Protein AF-A0A7V9L626-F1 (afdb_monomer)

Foldseek 3Di:
DDDPPPLPAAEAEDEDPAQVRVVVLCVPANDLWWGKDQDQDDDDFQRKYWYWYAHPPLGIDIWIWTQHDWDHCDDDPPDDDDGTTTITTTDPVVSVVVVVSVVVSVVPDQAQEEEEEALDPVVQVVVVVVCCVVGVSYDYHYDNAPVSVVVVVVDDHPYYDYDPVHDNPD

Nearest PDB structures (foldseek):
  3cnb-assembly3_C  TM=9.281E-01  e=1.937E-01  Colwellia psychrerythraea 34H
  6er7-assembly1_A  TM=8.075E-01  e=1.644E+00  Pyrococcus horikoshii
  4e51-assembly1_B  TM=3.692E-01  e=1.604E-01  Burkholderia thailandensis E264
  6exr-assembly1_C  TM=7.411E-01  e=7.920E+00  Pyrococcus horikoshii OT3
  3hri-assembly3_F  TM=3.250E-01  e=6.814E-01  Trypanosoma brucei

Secondary structure (DSSP, 8-state):
---------EEEEEE-SSHHHHHHHHHHHEETTEEEEE----PPTT-EEEEEEEETTTEEEEEEEEEEEEE-SS--TTSPSS--EEEEEEPTTHHHHHHHHHHHHHHH----EEEEE-S-HHHHHHHHHHHHHH-TT-EEEEESSHHHHHHHTTS--SEEEE-SSS-TT-

pLDDT: mean 81.53, std 12.62, range [35.88, 95.31]

Radius of gyration: 22.02 Å; Cα contacts (8 Å, |Δi|>4): 268; chains: 1; bounding box: 61×37×62 Å

Solvent-accessible surface area (backbone atoms only — not comparable to full-atom values): 9897 Å² total; per-residue (Å²): 138,78,83,81,72,78,80,70,73,43,72,46,80,48,78,40,92,39,55,65,57,44,54,51,49,33,75,76,41,45,54,85,58,29,36,62,45,81,39,90,73,90,72,59,69,70,39,56,33,39,37,37,39,36,34,52,101,74,45,76,45,78,38,51,28,30,28,71,41,75,44,58,84,64,96,48,95,93,58,84,87,68,79,25,20,36,35,31,34,47,41,86,78,39,43,63,58,54,46,55,50,49,52,51,52,58,75,66,56,77,45,55,30,32,37,37,36,29,63,50,66,66,56,43,53,50,52,49,50,53,49,36,72,76,36,72,57,39,41,71,48,76,16,62,45,71,70,53,37,58,64,59,59,77,50,86,64,77,44,78,48,71,51,78,89,42,62,92,89,110

Structure (mmCIF, N/CA/C/O backbone):
data_AF-A0A7V9L626-F1
#
_entry.id   AF-A0A7V9L626-F1
#
loop_
_atom_site.group_PDB
_atom_site.id
_atom_site.type_symbol
_atom_site.label_atom_id
_atom_site.label_alt_id
_atom_site.label_comp_id
_atom_site.label_asym_id
_atom_site.label_entity_id
_atom_site.label_seq_id
_atom_site.pdbx_PDB_ins_code
_atom_site.Cartn_x
_atom_site.Cartn_y
_atom_site.Cartn_z
_atom_site.occupancy
_atom_site.B_iso_or_equiv
_atom_site.auth_seq_id
_atom_site.auth_comp_id
_atom_site.auth_asym_id
_atom_site.auth_atom_id
_atom_site.pdbx_PDB_model_num
ATOM 1 N N . MET A 1 1 ? -38.336 -1.312 26.840 1.00 35.88 1 MET A N 1
ATOM 2 C CA . MET A 1 1 ? -38.294 -2.145 25.620 1.00 35.88 1 MET A CA 1
ATOM 3 C C . MET A 1 1 ? -37.062 -1.728 24.838 1.00 35.88 1 MET A C 1
ATOM 5 O O . MET A 1 1 ? -37.082 -0.691 24.190 1.00 35.88 1 MET A O 1
ATOM 9 N N . GLN A 1 2 ? -35.956 -2.439 25.039 1.00 42.19 2 GLN A N 1
ATOM 10 C CA . GLN A 1 2 ? -34.640 -2.096 24.506 1.00 42.19 2 GLN A CA 1
ATOM 11 C C . GLN A 1 2 ? -34.429 -2.954 23.263 1.00 42.19 2 GLN A C 1
ATOM 13 O O . GLN A 1 2 ? -34.529 -4.173 23.352 1.00 42.19 2 GLN A O 1
ATOM 18 N N . ARG A 1 3 ? -34.260 -2.322 22.098 1.00 42.44 3 ARG A N 1
ATOM 19 C CA . ARG A 1 3 ? -34.005 -3.046 20.852 1.00 42.44 3 ARG A CA 1
ATOM 20 C C . ARG A 1 3 ? -32.653 -3.746 20.988 1.00 42.44 3 ARG A C 1
ATOM 22 O O . ARG A 1 3 ? -31.626 -3.076 21.070 1.00 42.44 3 ARG A O 1
ATOM 29 N N . GLU A 1 4 ? -32.677 -5.075 21.040 1.00 40.31 4 GLU A N 1
ATOM 30 C CA . GLU A 1 4 ? -31.552 -5.926 20.666 1.00 40.31 4 GLU A CA 1
ATOM 31 C C . GLU A 1 4 ? -31.190 -5.571 19.224 1.00 40.31 4 GLU A C 1
ATOM 33 O O . GLU A 1 4 ? -31.841 -6.004 18.277 1.00 40.31 4 GLU A O 1
ATOM 38 N N . HIS A 1 5 ? -30.196 -4.704 19.045 1.00 41.19 5 HIS A N 1
ATOM 39 C CA . HIS A 1 5 ? -29.512 -4.635 17.766 1.00 41.19 5 HIS A CA 1
ATOM 40 C C . HIS A 1 5 ? -28.699 -5.919 17.668 1.00 41.19 5 HIS A C 1
ATOM 42 O O . HIS A 1 5 ? -27.669 -6.064 18.328 1.00 41.19 5 HIS A O 1
ATOM 48 N N . GLU A 1 6 ? -29.225 -6.862 16.891 1.00 39.69 6 GLU A N 1
ATOM 49 C CA . GLU A 1 6 ? -28.485 -7.967 16.304 1.00 39.69 6 GLU A CA 1
ATOM 50 C C . GLU A 1 6 ? -27.154 -7.395 15.803 1.00 39.69 6 GLU A C 1
ATOM 52 O O . GLU A 1 6 ? -27.115 -6.587 14.873 1.00 39.69 6 GLU A O 1
ATOM 57 N N . ARG A 1 7 ? -26.070 -7.685 16.532 1.00 52.31 7 ARG A N 1
ATOM 58 C CA . ARG A 1 7 ? -24.726 -7.209 16.207 1.00 52.31 7 ARG A CA 1
ATOM 59 C C . ARG A 1 7 ? -24.282 -7.980 14.974 1.00 52.31 7 ARG A C 1
ATOM 61 O O . ARG A 1 7 ? -23.524 -8.932 15.105 1.00 52.31 7 ARG A O 1
ATOM 68 N N . MET A 1 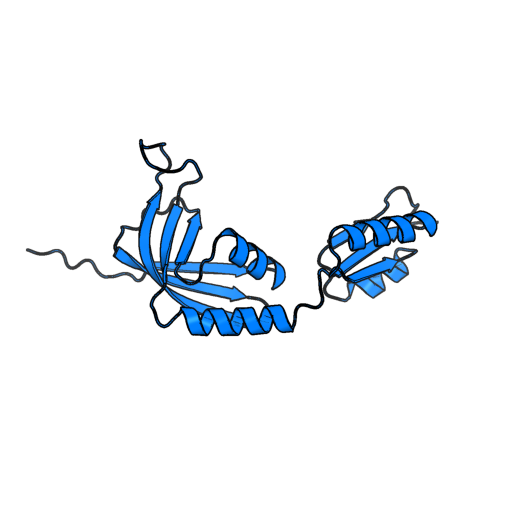8 ? -24.797 -7.629 13.798 1.00 52.75 8 MET A N 1
ATOM 69 C CA . MET A 1 8 ? -24.207 -8.115 12.561 1.00 52.75 8 MET A CA 1
ATOM 70 C C . MET A 1 8 ? -22.770 -7.591 12.540 1.00 52.75 8 MET A C 1
ATOM 72 O O . MET A 1 8 ? -22.583 -6.371 12.567 1.00 52.75 8 MET A O 1
ATOM 76 N N . PRO A 1 9 ? -21.757 -8.472 12.580 1.00 68.06 9 PRO A N 1
ATOM 77 C CA . PRO A 1 9 ? -20.386 -8.028 12.434 1.00 68.06 9 PRO A CA 1
ATOM 78 C C . PRO A 1 9 ? -20.251 -7.454 11.025 1.00 68.06 9 PRO A C 1
ATOM 80 O O . PRO A 1 9 ? -20.533 -8.131 10.036 1.00 68.06 9 PRO A O 1
ATOM 83 N N . TYR A 1 10 ? -19.875 -6.182 10.931 1.00 83.31 10 TYR A N 1
ATOM 84 C CA . TYR A 1 10 ? -19.559 -5.580 9.646 1.00 83.31 10 TYR A CA 1
ATOM 85 C C . TYR A 1 10 ? -18.201 -6.130 9.215 1.00 83.31 10 TYR A C 1
ATOM 87 O O . TYR A 1 10 ? -17.220 -5.967 9.940 1.00 83.31 10 TYR A O 1
ATOM 95 N N . SER A 1 11 ? -18.143 -6.788 8.059 1.00 84.88 11 SER A N 1
ATOM 96 C CA . SER A 1 11 ? -16.880 -7.215 7.456 1.00 84.88 11 SER A CA 1
ATOM 97 C C . SER A 1 11 ? -16.531 -6.295 6.292 1.00 84.88 11 SER A C 1
ATOM 99 O O . SER A 1 11 ? -17.388 -5.947 5.476 1.00 84.88 11 SER A O 1
ATOM 101 N N . VAL A 1 12 ? -15.269 -5.884 6.241 1.00 85.69 12 VAL A N 1
ATOM 102 C CA . VAL A 1 12 ? -14.678 -5.147 5.129 1.00 85.69 12 VAL A CA 1
ATOM 103 C C . VAL A 1 12 ? -13.544 -5.994 4.581 1.00 85.69 12 VAL A C 1
ATOM 105 O O . VAL A 1 12 ? -12.625 -6.332 5.319 1.00 85.69 12 VAL A O 1
ATOM 108 N N . GLN A 1 13 ? -13.580 -6.297 3.287 1.00 87.56 13 GLN A N 1
ATOM 109 C CA . GLN A 1 13 ? -12.493 -6.997 2.612 1.00 87.56 13 GLN A CA 1
ATOM 110 C C . GLN A 1 13 ? -11.711 -6.024 1.730 1.00 87.56 13 GLN A C 1
ATOM 112 O O . GLN A 1 13 ? -12.296 -5.316 0.908 1.00 87.56 13 GLN A O 1
ATOM 117 N N . ALA A 1 14 ? -10.389 -6.016 1.875 1.00 84.44 14 ALA A N 1
ATOM 118 C CA . ALA A 1 14 ? -9.475 -5.285 1.010 1.00 84.44 14 ALA A CA 1
ATOM 119 C C . ALA A 1 14 ? -8.435 -6.254 0.440 1.00 84.44 14 ALA A C 1
ATOM 121 O O . ALA A 1 14 ? -7.725 -6.921 1.189 1.00 84.44 14 ALA A O 1
ATOM 122 N N . ALA A 1 15 ? -8.345 -6.322 -0.887 1.00 86.44 15 ALA A N 1
ATOM 123 C CA . ALA A 1 15 ? -7.382 -7.166 -1.583 1.00 86.44 15 ALA A CA 1
ATOM 124 C C . ALA A 1 15 ? -6.322 -6.308 -2.274 1.00 86.44 15 ALA A C 1
ATOM 126 O O . ALA A 1 15 ? -6.643 -5.365 -3.004 1.00 86.44 15 ALA A O 1
ATOM 127 N N . PHE A 1 16 ? -5.058 -6.659 -2.061 1.00 82.19 16 PHE A N 1
ATOM 128 C CA . PHE A 1 16 ? -3.914 -5.981 -2.655 1.00 82.19 16 PHE A CA 1
ATOM 129 C C . PHE A 1 16 ? -3.366 -6.790 -3.824 1.00 82.19 16 PHE A C 1
ATOM 131 O O . PHE A 1 16 ? -3.302 -8.014 -3.784 1.00 82.19 16 PHE A O 1
ATOM 138 N N . ARG A 1 17 ? -2.955 -6.100 -4.892 1.00 79.25 17 ARG A N 1
ATOM 139 C CA . ARG A 1 17 ? -2.373 -6.765 -6.071 1.00 79.25 17 ARG A CA 1
ATOM 140 C C . ARG A 1 17 ? -0.911 -7.130 -5.866 1.00 79.25 17 ARG A C 1
ATOM 142 O O . ARG A 1 17 ? -0.453 -8.115 -6.425 1.00 79.25 17 ARG A O 1
ATOM 149 N N . THR A 1 18 ? -0.193 -6.327 -5.083 1.00 79.19 18 THR A N 1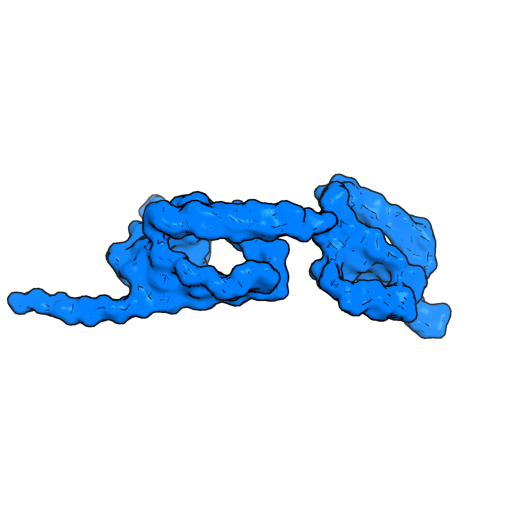
ATOM 150 C CA . THR A 1 18 ? 1.228 -6.529 -4.774 1.00 79.19 18 THR A CA 1
ATOM 151 C C . THR A 1 18 ? 1.518 -6.182 -3.312 1.00 79.19 18 THR A C 1
ATOM 153 O O . THR A 1 18 ? 0.808 -5.343 -2.738 1.00 79.19 18 THR A O 1
ATOM 156 N N . PRO A 1 19 ? 2.580 -6.736 -2.701 1.00 80.69 19 PRO A N 1
ATOM 157 C CA . PRO A 1 19 ? 3.007 -6.340 -1.356 1.00 80.69 19 PRO A CA 1
ATOM 158 C C . PRO A 1 19 ? 3.318 -4.840 -1.250 1.00 80.69 19 PRO A C 1
ATOM 160 O O . PRO A 1 19 ? 2.953 -4.182 -0.276 1.00 80.69 19 PRO A O 1
ATOM 163 N N . SER A 1 20 ? 3.914 -4.269 -2.300 1.00 76.19 20 SER A N 1
ATOM 164 C CA . SER A 1 20 ? 4.212 -2.838 -2.411 1.00 76.19 20 SER A CA 1
ATOM 165 C C . SER A 1 20 ? 2.949 -1.979 -2.315 1.00 76.19 20 SER A C 1
ATOM 167 O O . SER A 1 20 ? 2.942 -0.969 -1.614 1.00 76.19 20 SER A O 1
ATOM 169 N N . SER A 1 21 ? 1.851 -2.393 -2.964 1.00 76.62 21 SER A N 1
ATOM 170 C CA . SER A 1 21 ? 0.575 -1.665 -2.893 1.00 76.62 21 SER A CA 1
ATOM 171 C C . SER A 1 21 ? -0.010 -1.635 -1.477 1.00 76.62 21 SER A C 1
ATOM 173 O O . SER A 1 21 ? -0.574 -0.618 -1.070 1.00 76.62 21 SER A O 1
ATOM 175 N N . PHE A 1 22 ? 0.204 -2.699 -0.695 1.00 83.50 22 PHE A N 1
ATOM 176 C CA . PHE A 1 22 ? -0.137 -2.718 0.724 1.00 83.50 22 PHE A CA 1
ATOM 177 C C . PHE A 1 22 ? 0.759 -1.778 1.536 1.00 83.50 22 PHE A C 1
ATOM 179 O O . PHE A 1 22 ? 0.235 -0.996 2.319 1.00 83.50 22 PHE A O 1
ATOM 186 N N . LEU A 1 23 ? 2.083 -1.785 1.337 1.00 79.88 23 LEU A N 1
ATOM 187 C CA . LEU A 1 23 ? 2.998 -0.887 2.061 1.00 79.88 23 LEU A CA 1
ATOM 188 C C . LEU A 1 23 ? 2.719 0.599 1.774 1.00 79.88 23 LEU A C 1
ATOM 190 O O . LEU A 1 23 ? 2.789 1.430 2.681 1.00 79.88 23 LEU A O 1
ATOM 194 N N . VAL A 1 24 ? 2.349 0.942 0.537 1.00 78.31 24 VAL A N 1
ATOM 195 C CA . VAL A 1 24 ? 1.913 2.303 0.188 1.00 78.31 24 VAL A CA 1
ATOM 196 C C . VAL A 1 24 ? 0.621 2.651 0.925 1.00 78.31 24 VAL A C 1
ATOM 198 O O . VAL A 1 24 ? 0.585 3.653 1.639 1.00 78.31 24 VAL A O 1
ATOM 201 N N . ALA A 1 25 ? -0.413 1.808 0.827 1.00 75.94 25 ALA A N 1
ATOM 202 C CA . ALA A 1 25 ? -1.662 2.015 1.559 1.00 75.94 25 ALA A CA 1
ATOM 203 C C . ALA A 1 25 ? -1.429 2.110 3.077 1.00 75.94 25 ALA A C 1
ATOM 205 O O . ALA A 1 25 ? -2.041 2.952 3.735 1.00 75.94 25 ALA A O 1
ATOM 206 N N . TYR A 1 26 ? -0.490 1.314 3.602 1.00 75.62 26 TYR A N 1
ATOM 207 C CA . TYR A 1 26 ? -0.039 1.364 4.983 1.00 75.62 26 TYR A CA 1
ATOM 208 C C . TYR A 1 26 ? 0.490 2.757 5.328 1.00 75.62 26 TYR A C 1
ATOM 210 O O . TYR A 1 26 ? -0.039 3.424 6.204 1.00 75.62 26 TYR A O 1
ATOM 218 N N . SER A 1 27 ? 1.485 3.240 4.584 1.00 72.06 27 SER A N 1
ATOM 219 C CA . SER A 1 27 ? 2.115 4.541 4.840 1.00 72.06 27 SER A CA 1
ATOM 220 C C . SER A 1 27 ? 1.182 5.752 4.722 1.00 72.06 27 SER A C 1
ATOM 222 O O . SER A 1 27 ? 1.418 6.753 5.396 1.00 72.06 27 SER A O 1
ATOM 224 N N . VAL A 1 28 ? 0.141 5.680 3.883 1.00 68.31 28 VAL A N 1
ATOM 225 C CA . VAL A 1 28 ? -0.779 6.804 3.636 1.00 68.31 28 VAL A CA 1
ATOM 226 C C . VAL A 1 28 ? -1.977 6.783 4.586 1.00 68.31 28 VAL A C 1
ATOM 228 O O . VAL A 1 28 ? -2.369 7.829 5.095 1.00 68.31 28 VAL A O 1
ATOM 231 N N . ASN A 1 29 ? -2.562 5.606 4.825 1.00 62.00 29 ASN A N 1
ATOM 232 C CA . ASN A 1 29 ? -3.875 5.480 5.465 1.00 62.00 29 ASN A CA 1
ATOM 233 C C . ASN A 1 29 ? -3.885 4.588 6.715 1.00 62.00 29 ASN A C 1
ATOM 235 O O . ASN A 1 29 ? -4.915 4.533 7.390 1.00 62.00 29 ASN A O 1
ATOM 239 N N . LEU A 1 30 ? -2.780 3.901 7.039 1.00 67.62 30 LEU A N 1
ATOM 240 C CA . LEU A 1 30 ? -2.687 2.966 8.163 1.00 67.62 30 LEU A CA 1
ATOM 241 C C . LEU A 1 30 ? -1.685 3.465 9.208 1.00 67.62 30 LEU A C 1
ATOM 243 O O . LEU A 1 30 ? -0.477 3.531 9.001 1.00 67.62 30 LEU A O 1
ATOM 247 N N . SER A 1 31 ? -2.194 3.799 10.386 1.00 66.94 31 SER A N 1
ATOM 248 C CA . SER A 1 31 ? -1.355 4.054 11.556 1.00 66.94 31 SER A CA 1
ATOM 249 C C . SER A 1 31 ? -1.277 2.801 12.430 1.00 66.94 31 SER A C 1
ATOM 251 O O . SER A 1 31 ? -2.094 1.889 12.297 1.00 66.94 31 SER A O 1
ATOM 253 N N . ARG A 1 32 ? -0.360 2.776 13.411 1.00 65.56 32 ARG A N 1
ATOM 254 C CA . ARG A 1 32 ? -0.304 1.687 14.412 1.00 65.56 32 ARG A CA 1
ATOM 255 C C . ARG A 1 32 ? -1.626 1.481 15.169 1.00 65.56 32 ARG A C 1
ATOM 257 O O . ARG A 1 32 ? -1.803 0.415 15.744 1.00 65.56 32 ARG A O 1
ATOM 264 N N . GLY A 1 33 ? -2.510 2.483 15.209 1.00 74.06 33 GLY A N 1
ATOM 265 C CA . GLY A 1 33 ? -3.752 2.453 15.986 1.00 74.06 33 GLY A CA 1
ATOM 266 C C . GLY A 1 33 ? -5.040 2.389 15.166 1.00 74.06 33 GLY A C 1
ATOM 267 O O . GLY A 1 33 ? -6.104 2.274 15.761 1.00 74.06 33 GLY A O 1
ATOM 268 N N . GLY A 1 34 ? -4.993 2.471 13.833 1.00 82.25 34 GLY A N 1
ATOM 269 C CA . GLY A 1 34 ? -6.222 2.512 13.041 1.00 82.25 34 GLY A CA 1
ATOM 270 C C . GLY A 1 34 ? -6.042 2.891 11.576 1.00 82.25 34 GLY A C 1
ATOM 271 O O . GLY A 1 34 ? -4.930 3.199 11.138 1.00 82.25 34 GLY A O 1
ATOM 272 N N . LEU A 1 35 ? -7.159 2.892 10.846 1.00 86.06 35 LEU A N 1
ATOM 273 C CA . LEU A 1 35 ? -7.239 3.126 9.404 1.00 86.06 35 LEU A CA 1
ATOM 274 C C . LEU A 1 35 ? -8.370 4.080 9.032 1.00 86.06 35 LEU A C 1
ATOM 276 O O . LEU A 1 35 ? -9.418 4.079 9.679 1.00 86.06 35 LEU A O 1
ATOM 280 N N . PHE A 1 36 ? -8.184 4.853 7.964 1.00 87.56 36 PHE A N 1
ATOM 281 C CA . PHE A 1 36 ? -9.289 5.565 7.323 1.00 87.56 36 PHE A CA 1
ATOM 282 C C . PHE A 1 36 ? -9.768 4.809 6.083 1.00 87.56 36 PHE A C 1
ATOM 284 O O . PHE A 1 36 ? -8.981 4.516 5.184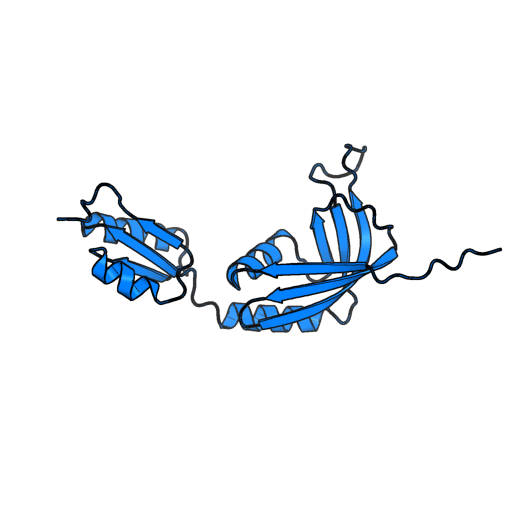 1.00 87.56 36 PHE A O 1
ATOM 291 N N . LEU A 1 37 ? -11.054 4.456 6.067 1.00 86.06 37 LEU A N 1
ATOM 292 C CA . LEU A 1 37 ? -11.700 3.732 4.981 1.00 86.06 37 LEU A CA 1
ATOM 293 C C . LEU A 1 37 ? -12.583 4.703 4.213 1.00 86.06 37 LEU A C 1
ATOM 295 O O . LEU A 1 37 ? -13.626 5.113 4.721 1.00 86.06 37 LEU A O 1
ATOM 299 N N . GLU A 1 38 ? -12.196 5.036 2.989 1.00 88.19 38 GLU A N 1
ATOM 300 C CA . GLU A 1 38 ? -13.068 5.764 2.070 1.00 88.19 38 GLU A CA 1
ATOM 301 C C . GLU A 1 38 ? -14.245 4.873 1.673 1.00 88.19 38 GLU A C 1
ATOM 303 O O . GLU A 1 38 ? -14.076 3.802 1.089 1.00 88.19 38 GLU A O 1
ATOM 308 N N . THR A 1 39 ? -15.453 5.286 2.042 1.00 86.06 39 THR A N 1
ATOM 309 C CA . THR A 1 39 ? -16.680 4.541 1.762 1.00 86.06 39 THR A CA 1
ATOM 310 C C . THR A 1 39 ? -17.896 5.437 1.948 1.00 86.06 39 THR A C 1
ATOM 312 O O . THR A 1 39 ? -17.919 6.320 2.803 1.00 86.06 39 THR A O 1
ATOM 315 N N . SER A 1 40 ? -18.945 5.183 1.170 1.00 87.31 40 SER A N 1
ATOM 316 C CA . SER A 1 40 ? -20.261 5.798 1.366 1.00 87.31 40 SER A CA 1
ATOM 317 C C . SER A 1 40 ? -21.148 5.011 2.339 1.00 87.31 40 SER A C 1
ATOM 319 O O . SER A 1 40 ? -22.315 5.358 2.512 1.00 87.31 40 SER A O 1
ATOM 321 N N . ALA A 1 41 ? -20.647 3.917 2.922 1.00 86.50 41 ALA A N 1
ATOM 322 C CA . ALA A 1 41 ? -21.408 3.094 3.854 1.00 86.50 41 ALA A CA 1
ATOM 323 C C . ALA A 1 41 ? -21.659 3.837 5.176 1.00 86.50 41 ALA A C 1
ATOM 325 O O . ALA A 1 41 ? -20.724 4.297 5.831 1.00 86.50 41 ALA A O 1
ATOM 326 N N . ASP A 1 42 ? -22.922 3.898 5.600 1.00 85.69 42 ASP A N 1
ATOM 327 C CA . ASP A 1 42 ? -23.303 4.496 6.881 1.00 85.69 42 ASP A CA 1
ATOM 328 C C . ASP A 1 42 ? -23.247 3.451 8.003 1.00 85.69 42 ASP A C 1
ATOM 330 O O . ASP A 1 42 ? -24.248 2.836 8.374 1.00 85.69 42 ASP A O 1
ATOM 334 N N . ILE A 1 43 ? -22.038 3.208 8.509 1.00 89.81 43 ILE A N 1
ATOM 335 C CA . ILE A 1 43 ? -21.803 2.320 9.652 1.00 89.81 43 ILE A CA 1
ATOM 336 C C . ILE A 1 43 ? -21.663 3.178 10.912 1.00 89.81 43 ILE A C 1
ATOM 338 O O . ILE A 1 43 ? -20.804 4.058 10.928 1.00 89.81 43 ILE A O 1
ATOM 342 N N . PRO A 1 44 ? -22.450 2.948 11.981 1.00 90.50 44 PRO A N 1
ATOM 343 C CA . PRO A 1 44 ? -22.457 3.826 13.147 1.00 90.50 44 PRO A CA 1
ATOM 344 C C . PRO A 1 44 ? -21.153 3.760 13.954 1.00 90.50 44 PRO A C 1
ATOM 346 O O . PRO A 1 44 ? -20.528 2.709 14.086 1.00 90.50 44 PRO A O 1
ATOM 349 N N . THR A 1 45 ? -20.781 4.885 14.573 1.00 92.62 45 THR A N 1
ATOM 350 C CA . THR A 1 45 ? -19.698 4.945 15.568 1.00 92.62 45 THR A CA 1
ATOM 351 C C . THR A 1 45 ? -19.941 3.929 16.689 1.00 92.62 45 THR A C 1
ATOM 353 O O . THR A 1 45 ? -21.064 3.788 17.172 1.00 92.62 45 THR A O 1
ATOM 356 N N . GLY A 1 46 ? -18.892 3.218 17.103 1.00 91.62 46 GLY A N 1
ATOM 357 C CA . GLY A 1 46 ? -18.969 2.128 18.076 1.00 91.62 46 GLY A CA 1
ATOM 358 C C . GLY A 1 46 ? -19.302 0.759 17.473 1.00 91.62 46 GLY A C 1
ATOM 359 O O . GLY A 1 46 ? -19.258 -0.238 18.193 1.00 91.62 46 GLY A O 1
ATOM 360 N N . ALA A 1 47 ? -19.616 0.676 16.174 1.00 91.31 47 ALA A N 1
ATOM 361 C CA . ALA A 1 47 ? -19.792 -0.607 15.503 1.00 91.31 47 ALA A CA 1
ATOM 362 C C . ALA A 1 47 ? -18.479 -1.396 15.469 1.00 91.31 47 ALA A C 1
ATOM 364 O O . ALA A 1 47 ? -17.418 -0.836 15.184 1.00 91.31 47 ALA A O 1
ATOM 365 N N . LEU A 1 48 ? -18.581 -2.701 15.727 1.00 91.69 48 LEU A N 1
ATOM 366 C CA . LEU A 1 48 ? -17.479 -3.641 15.552 1.00 91.69 48 LEU A CA 1
ATOM 367 C C . LEU A 1 48 ? -17.291 -3.918 14.059 1.00 91.69 48 LEU A C 1
ATOM 369 O O . LEU A 1 48 ? -18.251 -4.276 13.371 1.00 91.69 48 LEU A O 1
ATOM 373 N N . ILE A 1 49 ? -16.055 -3.769 13.593 1.00 90.25 49 ILE A N 1
ATOM 374 C CA . ILE A 1 49 ? -15.630 -4.078 12.232 1.00 90.25 49 ILE A CA 1
ATOM 375 C C . ILE A 1 49 ? -14.616 -5.218 12.286 1.00 90.25 49 ILE A C 1
ATOM 377 O O . ILE A 1 49 ? -13.665 -5.167 13.068 1.00 90.25 49 ILE A O 1
ATOM 381 N N . THR A 1 50 ? -14.784 -6.200 11.411 1.00 90.50 50 THR A N 1
ATOM 382 C CA . THR A 1 50 ? -13.720 -7.128 11.026 1.00 90.50 50 THR A CA 1
ATOM 383 C C . THR A 1 50 ? -13.186 -6.697 9.664 1.00 90.50 50 THR A C 1
ATOM 385 O O . THR A 1 50 ? -13.947 -6.506 8.721 1.00 90.50 50 THR A O 1
ATOM 388 N N . LEU A 1 51 ? -11.879 -6.492 9.566 1.00 87.31 51 LEU A N 1
ATOM 389 C CA . LEU A 1 51 ? -11.183 -6.115 8.347 1.00 87.31 51 LEU A CA 1
ATOM 390 C C . LEU A 1 51 ? -10.341 -7.291 7.869 1.00 87.31 51 LEU A C 1
ATOM 392 O O . LEU A 1 51 ? -9.391 -7.681 8.541 1.00 87.31 51 LEU A O 1
ATOM 396 N N . ASP A 1 52 ? -10.663 -7.802 6.693 1.00 89.75 52 ASP A N 1
ATOM 397 C CA . ASP A 1 52 ? -9.944 -8.879 6.033 1.00 89.75 52 ASP A CA 1
ATOM 398 C C . ASP A 1 52 ? -9.023 -8.298 4.956 1.00 89.75 52 ASP A C 1
ATOM 400 O O . ASP A 1 52 ? -9.478 -7.792 3.929 1.00 89.75 52 ASP A O 1
ATOM 404 N N . LEU A 1 53 ? -7.716 -8.347 5.206 1.00 86.94 53 LEU A N 1
ATOM 405 C CA . LEU A 1 53 ? -6.672 -7.883 4.299 1.00 86.94 53 LEU A CA 1
ATOM 406 C C . LEU A 1 53 ? -6.074 -9.079 3.569 1.00 86.94 53 LEU A C 1
ATOM 408 O O . LEU A 1 53 ? -5.405 -9.900 4.190 1.00 86.94 53 LEU A O 1
ATOM 412 N N . ASP A 1 54 ? -6.292 -9.172 2.264 1.00 88.88 54 ASP A N 1
ATOM 413 C CA . ASP A 1 54 ? -5.637 -10.171 1.422 1.00 88.88 54 ASP A CA 1
ATOM 414 C C . ASP A 1 54 ? -4.369 -9.567 0.814 1.00 88.88 54 ASP A 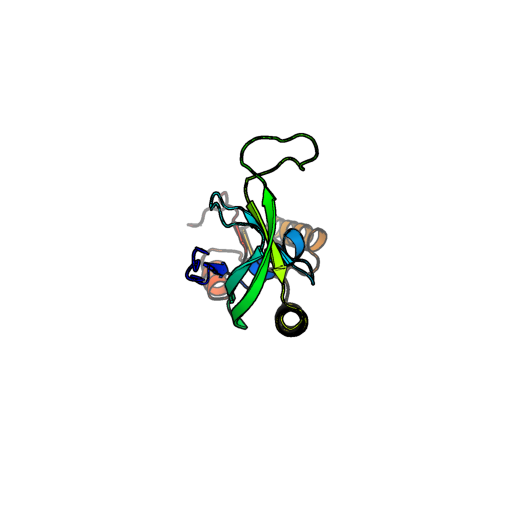C 1
ATOM 416 O O . ASP A 1 54 ? -4.433 -8.665 -0.032 1.00 88.88 54 ASP A O 1
ATOM 420 N N . ILE A 1 55 ? -3.216 -10.016 1.311 1.00 86.50 55 ILE A N 1
ATOM 421 C CA . ILE A 1 55 ? -1.908 -9.489 0.937 1.00 86.50 55 ILE A CA 1
ATOM 422 C C . ILE A 1 55 ? -1.112 -10.593 0.229 1.00 86.50 55 ILE A C 1
ATOM 424 O O . ILE A 1 55 ? -0.833 -11.635 0.833 1.00 86.50 55 ILE A O 1
ATOM 428 N N . PRO A 1 56 ? -0.657 -10.369 -1.016 1.00 82.12 56 PRO A N 1
ATOM 429 C CA . PRO A 1 56 ? 0.209 -11.316 -1.707 1.00 82.12 56 PRO A CA 1
ATOM 430 C C . PRO A 1 56 ? 1.444 -11.659 -0.867 1.00 82.12 56 PRO A C 1
ATOM 432 O O . PRO A 1 56 ? 2.026 -10.787 -0.223 1.00 82.12 56 PRO A O 1
ATOM 435 N N . ASN A 1 57 ? 1.839 -12.932 -0.861 1.00 78.31 57 ASN A N 1
ATOM 436 C CA . ASN A 1 57 ? 2.977 -13.484 -0.107 1.00 78.31 57 ASN A CA 1
ATOM 437 C C . ASN A 1 57 ? 2.861 -13.453 1.435 1.00 78.31 57 ASN A C 1
ATOM 439 O O . ASN A 1 57 ? 3.622 -14.153 2.098 1.00 78.31 57 ASN A O 1
ATOM 443 N N . ALA A 1 58 ? 1.896 -12.726 2.010 1.00 81.56 58 ALA A N 1
ATOM 444 C CA . ALA A 1 58 ? 1.600 -12.727 3.449 1.00 81.56 58 ALA A CA 1
ATOM 445 C C . ALA A 1 58 ? 0.275 -13.436 3.802 1.00 81.56 58 ALA A C 1
ATOM 447 O O . ALA A 1 58 ? 0.079 -13.830 4.951 1.00 81.56 58 ALA A O 1
ATOM 448 N N . GLY A 1 59 ? -0.599 -13.658 2.815 1.00 85.62 59 GLY A N 1
ATOM 449 C CA . GLY A 1 59 ? -1.897 -14.309 2.980 1.00 85.62 59 GLY A CA 1
ATOM 450 C C . GLY A 1 59 ? -2.983 -13.368 3.507 1.00 85.62 59 GLY A C 1
ATOM 451 O O . GLY A 1 59 ? -2.816 -12.148 3.545 1.00 85.62 59 GLY A O 1
ATOM 452 N N . GLN A 1 60 ? -4.113 -13.954 3.911 1.00 88.81 60 GLN A N 1
ATOM 453 C CA . GLN A 1 60 ? -5.227 -13.211 4.491 1.00 88.81 60 GLN A CA 1
ATOM 454 C C . GLN A 1 60 ? -4.982 -12.925 5.976 1.00 88.81 60 GLN A C 1
ATOM 456 O O . GLN A 1 60 ? -4.676 -13.827 6.757 1.00 88.81 60 GLN A O 1
ATOM 461 N N . ILE A 1 61 ? -5.181 -11.671 6.369 1.00 87.25 61 ILE A N 1
ATOM 462 C CA . ILE A 1 61 ? -5.063 -11.195 7.744 1.00 87.25 61 ILE A CA 1
ATOM 463 C C . ILE A 1 61 ? -6.398 -10.594 8.161 1.00 87.25 61 ILE A C 1
ATOM 465 O O . ILE A 1 61 ? -6.862 -9.634 7.551 1.00 87.25 61 ILE A O 1
ATOM 469 N N . SER A 1 62 ? -6.983 -11.119 9.234 1.00 88.19 62 SER A N 1
ATOM 470 C CA . SER A 1 62 ? -8.212 -10.581 9.818 1.00 88.19 62 SER A CA 1
ATOM 471 C C . SER A 1 62 ? -7.888 -9.718 11.033 1.00 88.19 62 SER A C 1
ATOM 473 O O . SER A 1 62 ? -7.272 -10.183 11.994 1.00 88.19 62 SER A O 1
ATOM 475 N N . LEU A 1 63 ? -8.318 -8.460 11.002 1.00 86.88 63 LEU A N 1
ATOM 476 C CA . LEU A 1 63 ? -8.124 -7.479 12.063 1.00 86.88 63 LEU A CA 1
ATOM 477 C C . LEU A 1 63 ? -9.473 -7.055 12.632 1.00 86.88 63 LEU A C 1
ATOM 479 O O . LEU A 1 63 ? -10.412 -6.802 11.885 1.00 86.88 63 LEU A O 1
ATOM 483 N N . ASN A 1 64 ? -9.568 -6.919 13.950 1.00 89.44 64 ASN A N 1
ATOM 484 C CA . ASN A 1 64 ? -10.765 -6.379 14.588 1.00 89.44 64 ASN A CA 1
ATOM 485 C C . ASN A 1 64 ? -10.571 -4.903 14.936 1.00 89.44 64 ASN A C 1
ATOM 487 O O . ASN A 1 64 ? -9.494 -4.480 15.361 1.00 89.44 64 ASN A O 1
ATOM 491 N N . GLY A 1 65 ? -11.636 -4.124 14.792 1.00 90.56 65 GLY A N 1
ATOM 492 C CA . GLY A 1 65 ? -11.637 -2.710 15.125 1.00 90.56 65 GLY A CA 1
ATOM 493 C C . GLY A 1 65 ? -13.021 -2.169 15.444 1.00 90.56 65 GLY A C 1
ATOM 494 O O . GLY A 1 65 ? -14.027 -2.881 15.414 1.00 90.56 65 GLY A O 1
ATOM 495 N N . VAL A 1 66 ? -13.056 -0.882 15.765 1.00 92.06 66 VAL A N 1
ATOM 496 C CA . VAL A 1 66 ? -14.270 -0.136 16.092 1.00 92.06 66 VAL A CA 1
ATOM 497 C C . VAL A 1 66 ? -14.327 1.118 15.236 1.00 92.06 66 VAL A C 1
ATOM 499 O O . VAL A 1 66 ? -13.321 1.804 15.076 1.00 92.06 66 VAL A O 1
ATOM 502 N N . VAL A 1 67 ? -15.504 1.459 14.709 1.00 92.56 67 VAL A N 1
ATOM 503 C CA . VAL A 1 67 ? -15.703 2.766 14.063 1.00 92.56 67 VAL A CA 1
ATOM 504 C C . VAL A 1 67 ? -15.561 3.865 15.121 1.00 92.56 67 VAL A C 1
ATOM 506 O O . VAL A 1 67 ? -16.459 4.055 15.940 1.00 92.56 67 VAL A O 1
ATOM 509 N N . ALA A 1 68 ? -14.446 4.592 15.110 1.00 92.00 68 ALA A N 1
ATOM 510 C CA . ALA A 1 68 ? -14.143 5.666 16.053 1.00 92.00 68 ALA A CA 1
ATOM 511 C C . ALA A 1 68 ? -14.813 6.987 15.650 1.00 92.00 68 ALA A C 1
ATOM 513 O O . ALA A 1 68 ? -15.325 7.721 16.494 1.00 92.00 68 ALA A O 1
ATOM 514 N N . TRP A 1 69 ? -14.860 7.287 14.351 1.00 91.12 69 TRP A N 1
ATOM 515 C CA . TRP A 1 69 ? -15.506 8.486 13.812 1.00 91.12 69 TRP A CA 1
ATOM 516 C C . TRP A 1 69 ? -15.911 8.287 12.349 1.00 91.12 69 TRP A C 1
ATOM 518 O O . TRP A 1 69 ? -15.503 7.327 11.697 1.00 91.12 69 TRP A O 1
ATOM 528 N N . ARG A 1 70 ? -16.749 9.193 11.837 1.00 90.94 70 ARG A N 1
ATOM 529 C CA . ARG A 1 70 ? -17.298 9.149 10.474 1.00 90.94 70 ARG A CA 1
ATOM 530 C C . ARG A 1 70 ? -17.138 10.510 9.808 1.00 90.94 70 ARG A C 1
ATOM 532 O O . ARG A 1 70 ? -17.313 11.531 10.477 1.00 90.94 70 ARG A O 1
ATOM 539 N N . ARG A 1 71 ? -16.838 10.516 8.511 1.00 88.50 71 ARG A N 1
ATOM 540 C CA . ARG A 1 71 ? -16.862 11.705 7.652 1.00 88.50 71 ARG A CA 1
ATOM 541 C C . ARG A 1 71 ? -18.009 11.587 6.665 1.00 88.50 71 ARG A C 1
ATOM 543 O O . ARG A 1 71 ? -18.102 10.594 5.945 1.00 88.50 71 ARG A O 1
ATOM 550 N N . GLY A 1 72 ? -18.885 12.586 6.677 1.00 83.75 72 GLY A N 1
ATOM 551 C CA . GLY A 1 72 ? -20.018 12.661 5.762 1.00 83.75 72 GLY A CA 1
ATOM 552 C C . GLY A 1 72 ? -19.604 13.147 4.375 1.00 83.75 72 GLY A C 1
ATOM 553 O O . GLY A 1 72 ? -18.495 13.633 4.176 1.00 83.75 72 GLY A O 1
ATOM 554 N N . SER A 1 73 ? -20.515 13.025 3.410 1.00 74.88 73 SER A N 1
ATOM 555 C CA . SER A 1 73 ? -20.322 13.552 2.052 1.00 74.88 73 SER A CA 1
ATOM 556 C C . SER A 1 73 ? -20.478 15.074 1.970 1.00 74.88 73 SER A C 1
ATOM 558 O O . SER A 1 73 ? -20.030 15.673 0.996 1.00 74.88 73 SER A O 1
ATOM 560 N N . GLU A 1 74 ? -21.120 15.695 2.966 1.00 78.06 74 GLU A N 1
ATOM 561 C CA . GLU A 1 74 ? -21.300 17.146 3.033 1.00 78.06 74 GLU A CA 1
ATOM 562 C C . GLU A 1 74 ? -20.262 17.794 3.967 1.00 78.06 74 GLU A C 1
ATOM 564 O O . GLU A 1 74 ? -20.085 17.325 5.101 1.00 78.06 74 GLU A O 1
ATOM 569 N N . PRO A 1 75 ? -19.600 18.885 3.534 1.00 66.00 75 PRO A N 1
ATOM 570 C CA . PRO A 1 75 ? -18.683 19.640 4.380 1.00 66.00 75 PRO A CA 1
ATOM 571 C C . PRO A 1 75 ? -19.411 20.152 5.625 1.00 66.00 75 PRO A C 1
ATOM 573 O O . PRO A 1 75 ? -20.373 20.912 5.531 1.00 66.00 75 PRO A O 1
ATOM 576 N N . THR A 1 76 ? -18.951 19.735 6.802 1.00 69.88 76 THR A N 1
ATOM 577 C CA . THR A 1 76 ? -19.475 20.201 8.093 1.00 69.88 76 THR A CA 1
ATOM 578 C C . THR A 1 76 ? -18.406 21.048 8.779 1.00 69.88 76 THR A C 1
ATOM 580 O O . THR A 1 76 ? -17.231 20.677 8.761 1.00 69.88 76 THR A O 1
ATOM 583 N N . GLU A 1 77 ? -18.779 22.177 9.392 1.00 69.44 77 GLU A N 1
ATOM 584 C CA . GLU A 1 77 ? -17.825 23.034 10.115 1.00 69.44 77 GLU A CA 1
ATOM 585 C C . GLU A 1 77 ? -17.032 22.227 11.160 1.00 69.44 77 GLU A C 1
ATOM 587 O O . GLU A 1 77 ? -17.601 21.544 12.011 1.00 69.44 77 GLU A O 1
ATOM 592 N N . GLY A 1 78 ? -15.698 22.298 11.083 1.00 67.44 78 GLY A N 1
ATOM 593 C CA . GLY A 1 78 ? -14.787 21.569 11.972 1.00 67.44 78 GLY A CA 1
ATOM 594 C C . GLY A 1 78 ? -14.395 20.161 11.506 1.00 67.44 78 GLY A C 1
ATOM 595 O O . GLY A 1 78 ? -13.589 19.519 12.180 1.00 67.44 78 GLY A O 1
ATOM 596 N N . GLN A 1 79 ? -14.904 19.679 10.366 1.00 66.38 79 GLN A N 1
ATOM 597 C CA . GLN A 1 79 ? -14.489 18.406 9.774 1.00 66.38 79 GLN A CA 1
ATOM 598 C C . GLN A 1 79 ? -13.460 18.636 8.644 1.00 66.38 79 GLN A C 1
ATOM 600 O O . GLN A 1 79 ? -13.641 19.555 7.848 1.00 66.38 79 GLN A O 1
ATOM 605 N N . PRO A 1 80 ? -12.372 17.843 8.556 1.00 65.12 80 PRO A N 1
ATOM 606 C CA . PRO A 1 80 ? -11.409 17.963 7.461 1.00 65.12 80 PRO A CA 1
ATOM 607 C C . PRO A 1 80 ? -12.065 17.661 6.110 1.00 65.12 80 PRO A C 1
ATOM 609 O O . PRO A 1 80 ? -12.775 16.658 5.995 1.00 65.12 80 PRO A O 1
ATOM 612 N N . ASP A 1 81 ? -11.771 18.475 5.094 1.00 72.75 81 ASP A N 1
ATOM 613 C CA . ASP A 1 81 ? -12.183 18.210 3.713 1.00 72.75 81 ASP A CA 1
ATOM 614 C C . ASP A 1 81 ? -11.683 16.836 3.233 1.00 72.75 81 ASP A C 1
ATOM 616 O O . ASP A 1 81 ? -10.591 16.375 3.588 1.00 72.75 81 ASP A O 1
ATOM 620 N N . GLY A 1 82 ? -12.493 16.166 2.412 1.00 79.94 82 GLY A N 1
ATOM 621 C CA . GLY A 1 82 ? -12.127 14.922 1.738 1.00 79.94 82 GLY A CA 1
ATOM 622 C C . GLY A 1 82 ? -13.311 13.982 1.495 1.00 79.94 82 GLY A C 1
ATOM 623 O O . GLY A 1 82 ? -14.443 14.310 1.853 1.00 79.94 82 GLY A O 1
ATOM 624 N N . PRO A 1 83 ? -13.058 12.814 0.887 1.00 86.25 83 PRO A N 1
ATOM 625 C CA . PRO A 1 83 ? -14.099 11.843 0.566 1.00 86.25 83 PRO A CA 1
ATOM 626 C C . PRO A 1 83 ? -14.788 11.298 1.829 1.00 86.25 83 PRO A C 1
ATOM 628 O O . PRO A 1 83 ? -14.160 11.235 2.892 1.00 86.25 83 PRO A O 1
ATOM 631 N N . PRO A 1 84 ? -16.068 10.888 1.734 1.00 90.75 84 PRO A N 1
ATOM 632 C CA . PRO A 1 84 ? -16.769 10.261 2.847 1.00 90.75 84 PRO A CA 1
ATOM 633 C C . PRO A 1 84 ? -16.064 8.971 3.270 1.00 90.75 84 PRO A C 1
ATOM 635 O O . PRO A 1 84 ? -15.472 8.263 2.450 1.00 90.75 84 PRO A O 1
ATOM 638 N N . GLY A 1 85 ? -16.132 8.658 4.560 1.00 91.75 85 GLY A N 1
ATOM 639 C CA . GLY A 1 85 ? -15.462 7.473 5.066 1.00 91.75 85 GLY A CA 1
ATOM 640 C C . GLY A 1 85 ? -15.539 7.279 6.570 1.00 91.75 85 GLY A C 1
ATOM 641 O O . GLY A 1 85 ? -16.187 8.032 7.302 1.00 91.75 85 GLY A O 1
ATOM 642 N N . LEU A 1 86 ? -14.847 6.242 7.027 1.00 91.44 86 LEU A N 1
ATOM 643 C CA . LEU A 1 86 ? -14.865 5.756 8.400 1.00 91.44 86 LEU A CA 1
ATOM 644 C C . LEU A 1 86 ? -13.448 5.760 8.968 1.00 91.44 86 LEU A C 1
ATOM 646 O O . LEU A 1 86 ? -12.537 5.187 8.377 1.00 91.44 86 LEU A O 1
ATOM 650 N N . GLY A 1 87 ? -13.268 6.368 10.136 1.00 90.44 87 GLY A N 1
ATOM 651 C CA . GLY A 1 87 ? -12.078 6.150 10.950 1.00 90.44 87 GLY A CA 1
ATOM 652 C C . GLY A 1 87 ? -12.279 4.911 11.810 1.00 90.44 87 GLY A C 1
ATOM 653 O O . GLY A 1 87 ? -13.158 4.908 12.672 1.00 90.44 87 GLY A O 1
ATOM 654 N N . ILE A 1 88 ? -11.486 3.869 11.583 1.00 90.38 88 ILE A N 1
ATOM 655 C CA . ILE A 1 88 ? -11.531 2.612 12.332 1.00 90.38 88 ILE A CA 1
ATOM 656 C C . ILE A 1 88 ? -10.332 2.577 13.274 1.00 90.38 88 ILE A C 1
ATOM 658 O O . ILE A 1 88 ? -9.193 2.691 12.829 1.00 90.38 88 ILE A O 1
ATOM 662 N N . GLU A 1 89 ? -10.582 2.402 14.566 1.00 89.88 89 GLU A N 1
ATOM 663 C CA . GLU A 1 89 ? -9.552 2.160 15.575 1.00 89.88 89 GLU A CA 1
ATOM 664 C C . GLU A 1 89 ? -9.355 0.654 15.751 1.00 89.88 89 GLU A C 1
ATOM 666 O O . GLU A 1 89 ? -10.326 -0.097 15.876 1.00 89.88 89 GLU A O 1
ATOM 671 N N . PHE A 1 90 ? -8.106 0.198 15.730 1.00 88.44 90 PHE A N 1
ATOM 672 C CA . PHE A 1 90 ? -7.775 -1.214 15.883 1.00 88.44 90 PHE A CA 1
ATOM 673 C C . PHE A 1 90 ? -7.862 -1.672 17.335 1.00 88.44 90 PHE A C 1
ATOM 675 O O . PHE A 1 90 ? -7.522 -0.939 18.262 1.00 88.44 90 PHE A O 1
ATOM 682 N N . ALA A 1 91 ? -8.262 -2.928 17.532 1.00 85.81 91 ALA A N 1
ATOM 683 C CA . ALA A 1 91 ? -8.136 -3.577 18.828 1.00 85.81 91 ALA A CA 1
ATOM 684 C C . ALA A 1 91 ? -6.653 -3.675 19.247 1.00 85.81 91 ALA A C 1
ATOM 686 O O . ALA A 1 91 ? -5.750 -3.772 18.415 1.00 85.81 91 ALA A O 1
ATOM 687 N N . ALA A 1 92 ? -6.381 -3.637 20.553 1.00 76.06 92 ALA A N 1
ATOM 688 C CA . ALA A 1 92 ? -5.012 -3.544 21.073 1.00 76.06 92 ALA A CA 1
ATOM 689 C C . ALA A 1 92 ? -4.107 -4.735 20.684 1.00 76.06 92 ALA A C 1
ATOM 691 O O . ALA A 1 92 ? -2.885 -4.598 20.631 1.00 76.06 92 ALA A O 1
ATOM 692 N N . ASP A 1 93 ? -4.698 -5.895 20.404 1.00 77.38 93 ASP A N 1
ATOM 693 C CA . ASP A 1 93 ? -4.032 -7.135 20.001 1.00 77.38 93 ASP A CA 1
ATOM 694 C C . ASP A 1 93 ? -3.691 -7.205 18.501 1.00 77.38 93 ASP A C 1
ATOM 696 O O . ASP A 1 93 ? -2.907 -8.059 18.091 1.00 77.38 93 ASP A O 1
ATOM 700 N N . VAL A 1 94 ? -4.207 -6.280 17.687 1.00 76.12 94 VAL A N 1
ATOM 701 C CA . VAL A 1 94 ? -3.959 -6.217 16.236 1.00 76.12 94 VAL A CA 1
ATOM 702 C C . VAL A 1 94 ? -2.583 -5.637 15.903 1.00 76.12 94 VAL A C 1
ATOM 704 O O . VAL A 1 94 ? -1.918 -6.103 14.974 1.00 76.12 94 VAL A O 1
ATOM 707 N N . ALA A 1 95 ? -2.124 -4.636 16.657 1.00 70.44 95 ALA A N 1
ATOM 708 C CA . ALA A 1 95 ? -0.901 -3.901 16.326 1.00 70.44 95 ALA A CA 1
ATOM 709 C C . ALA A 1 95 ? 0.369 -4.783 16.234 1.00 70.44 95 ALA A C 1
ATOM 711 O O . ALA A 1 95 ? 1.166 -4.557 15.321 1.00 70.44 95 ALA A O 1
ATOM 712 N N . PRO A 1 96 ? 0.585 -5.795 17.102 1.00 76.38 96 PRO A N 1
ATOM 713 C CA . PRO A 1 96 ? 1.717 -6.715 16.968 1.00 76.38 96 PRO A CA 1
ATOM 714 C C . PRO A 1 96 ? 1.642 -7.611 15.724 1.00 76.38 96 PRO A C 1
ATOM 716 O O . PRO A 1 96 ? 2.663 -7.829 15.076 1.00 76.38 96 PRO A O 1
ATOM 719 N N . VAL A 1 97 ? 0.448 -8.109 15.375 1.00 80.44 97 VAL A N 1
ATOM 720 C CA . VAL A 1 97 ? 0.237 -8.982 14.203 1.00 80.44 97 VAL A CA 1
ATOM 721 C C . VAL A 1 97 ? 0.554 -8.222 12.920 1.00 80.44 97 VAL A C 1
ATOM 723 O O . VAL A 1 97 ? 1.339 -8.678 12.091 1.00 80.44 97 VAL A O 1
ATOM 726 N N . LEU A 1 98 ? -0.010 -7.021 12.798 1.00 80.25 98 LEU A N 1
ATOM 727 C CA . LEU A 1 98 ? 0.209 -6.145 11.656 1.00 80.25 98 LEU A CA 1
ATOM 728 C C . LEU A 1 98 ? 1.678 -5.708 11.556 1.00 80.25 98 LEU A C 1
ATOM 730 O O . LEU A 1 98 ? 2.245 -5.719 10.467 1.00 80.25 98 LEU A O 1
ATOM 734 N N . GLY A 1 99 ? 2.313 -5.400 12.692 1.00 80.69 99 GLY A N 1
ATOM 735 C CA . GLY A 1 99 ? 3.740 -5.083 12.766 1.00 80.69 99 GLY A CA 1
ATOM 736 C C . GLY A 1 99 ? 4.626 -6.204 12.222 1.00 80.69 99 GLY A C 1
ATOM 737 O O . GLY A 1 99 ? 5.454 -5.948 11.357 1.00 80.69 99 GLY A O 1
ATOM 738 N N . GLY A 1 100 ? 4.400 -7.452 12.643 1.00 83.94 100 GLY A N 1
ATOM 739 C CA . GLY A 1 100 ? 5.182 -8.595 12.156 1.00 83.94 100 GLY A CA 1
ATOM 740 C C . GLY A 1 100 ? 5.029 -8.845 10.651 1.00 83.94 100 GLY A C 1
ATOM 741 O O . GLY A 1 100 ? 5.995 -9.202 9.975 1.00 83.94 100 GLY A O 1
ATOM 742 N N . VAL A 1 101 ? 3.834 -8.609 10.105 1.00 84.06 101 VAL A N 1
ATOM 743 C CA . VAL A 1 101 ? 3.590 -8.684 8.657 1.00 84.06 101 VAL A CA 1
ATOM 744 C C . VAL A 1 101 ? 4.366 -7.590 7.935 1.00 84.06 101 VAL A C 1
ATOM 746 O O . VAL A 1 101 ? 5.061 -7.883 6.968 1.00 84.06 101 VAL A O 1
ATOM 749 N N . ILE A 1 102 ? 4.308 -6.349 8.418 1.00 83.25 102 ILE A N 1
ATOM 750 C CA . ILE A 1 102 ? 5.055 -5.231 7.829 1.00 83.25 102 ILE A CA 1
ATOM 751 C C . ILE A 1 102 ? 6.553 -5.499 7.881 1.00 83.25 102 ILE A C 1
ATOM 753 O O . ILE A 1 102 ? 7.218 -5.333 6.867 1.00 83.25 102 ILE A O 1
ATOM 757 N N . ASP A 1 103 ? 7.079 -5.962 9.012 1.00 83.88 103 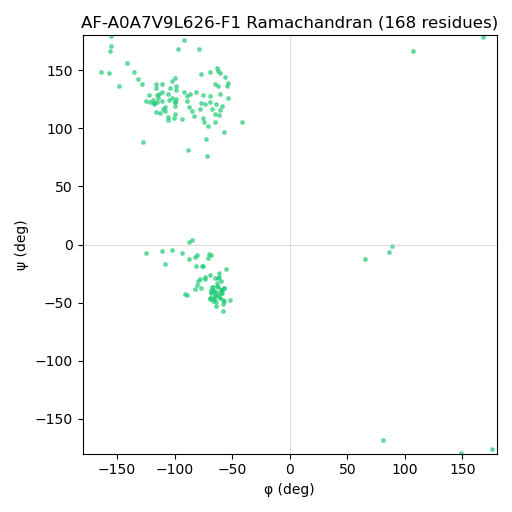ASP A N 1
ATOM 758 C CA . ASP A 1 103 ? 8.498 -6.292 9.155 1.00 83.88 103 ASP A CA 1
ATOM 759 C C . ASP A 1 103 ? 8.917 -7.386 8.158 1.00 83.88 103 ASP A C 1
ATOM 761 O O . ASP A 1 103 ? 9.977 -7.308 7.530 1.00 83.88 103 ASP A O 1
ATOM 765 N N . THR A 1 104 ? 8.055 -8.382 7.941 1.00 83.81 104 THR A N 1
ATOM 766 C CA . THR A 1 104 ? 8.274 -9.437 6.940 1.00 83.81 104 THR A CA 1
ATOM 767 C C . THR A 1 104 ? 8.264 -8.870 5.519 1.00 83.81 104 THR A C 1
ATOM 769 O O . THR A 1 104 ? 9.171 -9.142 4.735 1.00 83.81 104 THR A O 1
ATOM 772 N N . LEU A 1 105 ? 7.283 -8.033 5.182 1.00 81.75 105 LEU A N 1
ATOM 773 C CA . LEU A 1 105 ? 7.186 -7.421 3.857 1.00 81.75 105 LEU A CA 1
ATOM 774 C C . LEU A 1 105 ? 8.343 -6.457 3.584 1.00 81.75 105 LEU A C 1
ATOM 776 O O . LEU A 1 105 ? 8.902 -6.465 2.496 1.00 81.75 105 LEU A O 1
ATOM 780 N N . VAL A 1 106 ? 8.751 -5.663 4.573 1.00 79.69 106 VAL A N 1
ATOM 781 C CA . VAL A 1 106 ? 9.881 -4.734 4.457 1.00 79.69 106 VAL A CA 1
ATOM 782 C C . VAL A 1 106 ? 11.202 -5.491 4.337 1.00 79.69 106 VAL A C 1
ATOM 784 O O . VAL A 1 106 ? 12.040 -5.113 3.524 1.00 79.69 106 VAL A O 1
ATOM 787 N N . SER A 1 107 ? 11.401 -6.569 5.101 1.00 79.25 107 SER A N 1
ATOM 788 C CA . SER A 1 107 ? 12.640 -7.363 5.031 1.00 79.25 107 SER A CA 1
ATOM 789 C C . SER A 1 107 ? 12.793 -8.147 3.725 1.00 79.25 107 SER A C 1
ATOM 791 O O . SER A 1 107 ? 13.918 -8.416 3.307 1.00 79.25 107 SER A O 1
ATOM 793 N N . THR A 1 108 ? 11.682 -8.482 3.070 1.00 73.69 108 THR A N 1
ATOM 794 C CA . THR A 1 108 ? 11.659 -9.155 1.761 1.00 73.69 108 THR A CA 1
ATOM 795 C C . THR A 1 108 ? 11.571 -8.179 0.586 1.00 73.69 108 THR A C 1
ATOM 797 O O . THR A 1 108 ? 11.719 -8.586 -0.565 1.00 73.69 108 THR A O 1
ATOM 800 N N . PHE A 1 109 ? 11.372 -6.883 0.844 1.00 73.75 109 PHE A N 1
ATOM 801 C CA . PHE A 1 109 ? 11.288 -5.879 -0.206 1.00 73.75 109 PHE A CA 1
ATOM 802 C C . PHE A 1 109 ? 12.675 -5.572 -0.783 1.00 73.75 109 PHE A C 1
ATOM 804 O O . PHE A 1 109 ? 13.485 -4.863 -0.185 1.00 73.75 109 PHE A O 1
ATOM 811 N N . HIS A 1 110 ? 12.932 -6.076 -1.988 1.00 69.44 110 HIS A N 1
ATOM 812 C CA . HIS A 1 110 ? 14.187 -5.862 -2.713 1.00 69.44 110 HIS A CA 1
ATOM 813 C C . HIS A 1 110 ? 14.226 -4.555 -3.526 1.00 69.44 110 HIS A C 1
ATOM 815 O O . HIS A 1 110 ? 15.225 -4.278 -4.186 1.00 69.44 110 HIS A O 1
ATOM 821 N N . GLY A 1 111 ? 13.182 -3.723 -3.431 1.00 74.69 111 GLY A N 1
ATOM 822 C CA . GLY A 1 111 ? 13.019 -2.516 -4.239 1.00 74.69 111 GLY A CA 1
ATOM 823 C C . GLY A 1 111 ? 11.947 -2.662 -5.313 1.00 74.69 111 GLY A C 1
ATOM 824 O O . GLY A 1 111 ? 11.503 -3.766 -5.608 1.00 74.69 111 GLY A O 1
ATOM 825 N N . VAL A 1 112 ? 11.534 -1.534 -5.900 1.00 81.44 112 VAL A N 1
ATOM 826 C CA . VAL A 1 112 ? 10.590 -1.528 -7.031 1.00 81.44 112 VAL A CA 1
ATOM 827 C C . VAL A 1 112 ? 11.290 -2.108 -8.257 1.00 81.44 112 VAL A C 1
ATOM 829 O O . VAL A 1 112 ? 12.320 -1.571 -8.667 1.00 81.44 112 VAL A O 1
ATOM 832 N N . GLN A 1 113 ? 10.742 -3.170 -8.839 1.00 86.88 113 GLN A N 1
ATOM 833 C CA . GLN A 1 113 ? 11.273 -3.810 -10.042 1.00 86.88 113 GLN A CA 1
ATOM 834 C C . GLN A 1 113 ? 10.785 -3.051 -11.277 1.00 86.88 113 GLN A C 1
ATOM 836 O O . GLN A 1 113 ? 9.595 -3.063 -11.602 1.00 86.88 113 GLN A O 1
ATOM 841 N N . ILE A 1 114 ? 11.696 -2.365 -11.968 1.00 91.50 114 ILE A N 1
ATOM 842 C CA . ILE A 1 114 ? 11.370 -1.519 -13.118 1.00 91.50 114 ILE A CA 1
ATOM 843 C C . ILE A 1 114 ? 12.066 -2.050 -14.364 1.00 91.50 114 ILE A C 1
ATOM 845 O O . ILE A 1 114 ? 13.293 -2.103 -14.427 1.00 91.50 114 ILE A O 1
ATOM 849 N N . LEU A 1 115 ? 11.283 -2.389 -15.384 1.00 93.88 115 LEU A N 1
ATOM 850 C CA . LEU A 1 115 ? 11.794 -2.736 -16.704 1.00 93.88 115 LEU A CA 1
ATOM 851 C C . LEU A 1 115 ? 11.909 -1.477 -17.567 1.00 93.88 115 LEU A C 1
ATOM 853 O O . LEU A 1 115 ? 10.937 -0.748 -17.733 1.00 93.88 115 LEU A O 1
ATOM 857 N N . VAL A 1 116 ? 13.078 -1.245 -18.155 1.00 95.31 116 VAL A N 1
ATOM 858 C CA . VAL A 1 116 ? 13.317 -0.202 -19.158 1.00 95.31 116 VAL A CA 1
ATOM 859 C C . VAL A 1 116 ? 13.623 -0.865 -20.495 1.00 95.31 116 VAL A C 1
ATOM 861 O O . VAL A 1 116 ? 14.668 -1.503 -20.645 1.00 95.31 116 VAL A O 1
ATOM 864 N N . LEU A 1 117 ? 12.728 -0.696 -21.464 1.00 94.50 117 LEU A N 1
ATOM 865 C CA . LEU A 1 117 ? 12.884 -1.167 -22.837 1.00 94.50 117 LEU A CA 1
ATOM 866 C C . LEU A 1 117 ? 13.130 0.026 -23.762 1.00 94.50 117 LEU A C 1
ATOM 868 O O . LEU A 1 117 ? 12.278 0.898 -23.880 1.00 94.50 117 LEU A O 1
ATOM 872 N N . SER A 1 118 ? 14.289 0.052 -24.411 1.00 92.56 118 SER A N 1
ATOM 873 C CA . SER A 1 118 ? 14.608 0.979 -25.507 1.00 92.56 118 SER A CA 1
ATOM 874 C C . SER A 1 118 ? 15.724 0.366 -26.337 1.00 92.56 118 SER A C 1
ATOM 876 O O . SER A 1 118 ? 16.574 -0.322 -25.778 1.00 92.56 118 SER A O 1
ATOM 878 N N . GLY A 1 119 ? 15.771 0.600 -27.644 1.00 88.94 119 GLY A N 1
ATOM 879 C CA . GLY A 1 119 ? 16.897 0.153 -28.466 1.00 88.94 119 GLY A CA 1
ATOM 880 C C . GLY A 1 119 ? 18.168 0.962 -28.259 1.00 88.94 119 GLY A C 1
ATOM 881 O O . GLY A 1 119 ? 19.279 0.418 -28.327 1.00 88.94 119 GLY A O 1
ATOM 882 N N . ASP A 1 120 ? 18.028 2.238 -27.901 1.00 92.19 120 ASP A N 1
ATOM 883 C CA . ASP A 1 120 ? 19.159 3.125 -27.692 1.00 92.19 120 ASP A CA 1
ATOM 884 C C . ASP A 1 120 ? 19.831 2.857 -26.334 1.00 92.19 120 ASP A C 1
ATOM 886 O O . ASP A 1 120 ? 19.238 2.908 -25.252 1.00 92.19 120 ASP A O 1
ATOM 890 N N . ARG A 1 121 ? 21.127 2.533 -26.375 1.00 92.94 121 ARG A N 1
ATOM 891 C CA . ARG A 1 121 ? 21.895 2.200 -25.168 1.00 92.94 121 ARG A CA 1
ATOM 892 C C . ARG A 1 121 ? 22.079 3.406 -24.246 1.00 92.94 121 ARG A C 1
ATOM 894 O O . ARG A 1 121 ? 22.131 3.230 -23.024 1.00 92.94 121 ARG A O 1
ATOM 901 N N . GLN A 1 122 ? 22.262 4.595 -24.808 1.00 93.50 122 GLN A N 1
ATOM 902 C CA . GLN A 1 122 ? 22.457 5.822 -24.049 1.00 93.50 122 GLN A CA 1
ATOM 903 C C . GLN A 1 122 ? 21.175 6.203 -23.306 1.00 93.50 122 GLN A C 1
ATOM 905 O O . GLN A 1 122 ? 21.264 6.531 -22.118 1.00 93.50 122 GLN A O 1
ATOM 910 N N . ASP A 1 123 ? 20.016 6.064 -23.941 1.00 92.50 123 ASP A N 1
ATOM 911 C CA . ASP A 1 123 ? 18.718 6.340 -23.327 1.00 92.50 123 ASP A CA 1
ATOM 912 C C . ASP A 1 123 ? 18.402 5.345 -22.219 1.00 92.50 123 ASP A C 1
ATOM 914 O O . ASP A 1 123 ? 18.157 5.770 -21.085 1.00 92.50 123 ASP A O 1
ATOM 918 N N . ARG A 1 124 ? 18.556 4.032 -22.466 1.00 93.88 124 ARG A N 1
ATOM 919 C CA . ARG A 1 124 ? 18.413 3.013 -21.406 1.00 93.88 124 ARG A CA 1
ATOM 920 C C . ARG A 1 124 ? 19.279 3.325 -20.189 1.00 93.88 124 ARG A C 1
ATOM 922 O O . ARG A 1 124 ? 18.801 3.316 -19.055 1.00 93.88 124 ARG A O 1
ATOM 929 N N . THR A 1 125 ? 20.553 3.654 -20.418 1.00 94.62 125 THR A N 1
ATOM 930 C CA . THR A 1 125 ? 21.490 3.927 -19.321 1.00 94.62 125 THR A CA 1
ATOM 931 C C . THR A 1 125 ? 21.129 5.221 -18.585 1.00 94.62 125 THR A C 1
ATOM 933 O O . THR A 1 125 ? 21.253 5.300 -17.362 1.00 94.62 125 THR A O 1
ATOM 936 N N . THR A 1 126 ? 20.699 6.255 -19.307 1.00 94.81 126 THR A N 1
ATOM 937 C CA . THR A 1 126 ? 20.331 7.552 -18.726 1.00 94.81 126 THR A CA 1
ATOM 938 C C . THR A 1 126 ? 19.053 7.444 -17.912 1.00 94.81 126 THR A C 1
ATOM 940 O O . THR A 1 126 ? 19.041 7.863 -16.756 1.00 94.81 126 THR A O 1
ATOM 943 N N . LEU A 1 127 ? 18.022 6.803 -18.457 1.00 94.00 127 LEU A N 1
ATOM 944 C CA . LEU A 1 127 ? 16.760 6.572 -17.770 1.00 94.00 127 LEU A CA 1
ATOM 945 C C . LEU A 1 127 ? 16.949 5.695 -16.527 1.00 94.00 127 LEU A C 1
ATOM 947 O O . LEU A 1 127 ? 16.452 6.046 -15.459 1.00 94.00 127 LEU A O 1
ATOM 951 N N . ALA A 1 128 ? 17.751 4.630 -16.614 1.00 94.19 128 ALA A N 1
ATOM 952 C CA . ALA A 1 128 ? 18.077 3.800 -15.455 1.00 94.19 128 ALA A CA 1
ATOM 953 C C . ALA A 1 128 ? 18.767 4.598 -14.335 1.00 94.19 128 ALA A C 1
ATOM 955 O O . ALA A 1 128 ? 18.420 4.444 -13.162 1.00 94.19 128 ALA A O 1
ATOM 956 N N . ARG A 1 129 ? 19.707 5.495 -14.676 1.00 94.94 129 ARG A N 1
ATOM 957 C CA . ARG A 1 129 ? 20.335 6.392 -13.689 1.00 94.94 129 ARG A CA 1
ATOM 958 C C . ARG A 1 129 ? 19.334 7.374 -13.087 1.00 94.94 129 ARG A C 1
ATOM 960 O O . ARG A 1 129 ? 19.354 7.563 -11.875 1.00 94.94 129 ARG A O 1
ATOM 967 N N . SER A 1 130 ? 18.469 7.979 -13.899 1.00 94.44 130 SER A N 1
ATOM 968 C CA . SER A 1 130 ? 17.440 8.911 -13.421 1.00 94.44 130 SER A CA 1
ATOM 969 C C . SER A 1 130 ? 16.467 8.229 -12.461 1.00 94.44 130 SER A C 1
ATOM 971 O O . SER A 1 130 ? 16.213 8.754 -11.380 1.00 94.44 130 SER A O 1
ATOM 973 N N . ILE A 1 131 ? 16.002 7.022 -12.795 1.00 93.19 131 ILE A N 1
ATOM 974 C CA . ILE A 1 131 ? 15.158 6.201 -11.917 1.00 93.19 131 ILE A CA 1
ATOM 975 C C . ILE A 1 131 ? 15.877 5.927 -10.594 1.00 93.19 131 ILE A C 1
ATOM 977 O O . ILE A 1 131 ? 15.333 6.231 -9.536 1.00 93.19 131 ILE A O 1
ATOM 981 N N . LYS A 1 132 ? 17.126 5.443 -10.637 1.00 90.12 132 LYS A N 1
ATOM 982 C CA . LYS A 1 132 ? 17.941 5.200 -9.434 1.00 90.12 132 LYS A CA 1
ATOM 983 C C . LYS A 1 132 ? 18.213 6.464 -8.612 1.00 90.12 132 LYS A C 1
ATOM 985 O O . LYS A 1 132 ? 18.397 6.368 -7.404 1.00 90.12 132 LYS A O 1
ATOM 990 N N . SER A 1 133 ? 18.247 7.638 -9.239 1.00 93.56 133 SER A N 1
ATOM 991 C CA . SER A 1 133 ? 18.416 8.915 -8.537 1.00 93.56 133 SER A CA 1
ATOM 992 C C . SER A 1 133 ? 17.158 9.347 -7.779 1.00 93.56 133 SER A C 1
ATOM 994 O O . SER A 1 133 ? 17.281 10.075 -6.797 1.00 93.56 133 SER A O 1
ATOM 996 N N . ILE A 1 134 ? 15.970 8.944 -8.236 1.00 89.75 134 ILE A N 1
ATOM 997 C CA . ILE A 1 134 ? 14.682 9.257 -7.598 1.00 89.75 134 ILE A CA 1
ATOM 998 C C . ILE A 1 134 ? 14.332 8.180 -6.565 1.00 89.75 134 ILE A C 1
ATOM 1000 O O . ILE A 1 134 ? 13.913 8.489 -5.453 1.00 89.75 134 ILE A O 1
ATOM 1004 N N . ILE A 1 135 ? 14.531 6.911 -6.928 1.00 85.38 135 ILE A N 1
ATOM 1005 C CA . ILE A 1 135 ? 14.209 5.730 -6.128 1.00 85.38 135 ILE A CA 1
ATOM 1006 C C . ILE A 1 135 ? 15.469 4.863 -6.042 1.00 85.38 135 ILE A C 1
ATOM 1008 O O . ILE A 1 135 ? 15.697 3.970 -6.856 1.00 85.38 135 ILE A O 1
ATOM 1012 N N . SER A 1 136 ? 16.314 5.123 -5.044 1.00 85.19 136 SER A N 1
ATOM 1013 C CA . SER A 1 136 ? 17.609 4.437 -4.893 1.00 85.19 136 SER A CA 1
ATOM 1014 C C . SER A 1 136 ? 17.483 2.917 -4.746 1.00 85.19 136 SER A C 1
ATOM 1016 O O . SER A 1 136 ? 18.345 2.164 -5.216 1.00 85.19 136 SER A O 1
ATOM 1018 N N . THR A 1 137 ? 16.383 2.469 -4.141 1.00 81.88 137 THR A N 1
ATOM 1019 C CA . THR A 1 137 ? 16.059 1.058 -3.937 1.00 81.88 137 THR A CA 1
ATOM 1020 C C . THR A 1 137 ? 15.555 0.369 -5.200 1.00 81.88 137 THR A C 1
ATOM 1022 O O . THR A 1 137 ? 15.639 -0.846 -5.248 1.00 81.88 137 THR A O 1
ATOM 1025 N N . ALA A 1 138 ? 15.094 1.085 -6.235 1.00 86.75 138 ALA A N 1
ATOM 1026 C CA . ALA A 1 138 ? 14.509 0.460 -7.425 1.00 86.75 138 ALA A CA 1
ATOM 1027 C C . ALA A 1 138 ? 15.508 -0.453 -8.138 1.00 86.75 138 ALA A C 1
ATOM 1029 O O . ALA A 1 138 ? 16.620 -0.028 -8.439 1.00 86.75 138 ALA A O 1
ATOM 1030 N N . GLU A 1 139 ? 15.139 -1.684 -8.449 1.00 88.62 139 GLU A N 1
ATOM 1031 C CA . GLU A 1 139 ? 15.940 -2.555 -9.300 1.00 88.62 139 GLU A CA 1
ATOM 1032 C C . GLU A 1 139 ? 15.558 -2.293 -10.757 1.00 88.62 139 GLU A C 1
ATOM 1034 O O . GLU A 1 139 ? 14.400 -2.434 -11.137 1.00 88.62 139 GLU A O 1
ATOM 1039 N N . VAL A 1 140 ? 16.519 -1.837 -11.567 1.00 92.00 140 VAL A N 1
ATOM 1040 C CA . VAL A 1 140 ? 16.250 -1.457 -12.960 1.00 92.00 140 VAL A CA 1
ATOM 1041 C C . VAL A 1 140 ? 16.795 -2.519 -13.899 1.00 92.00 140 VAL A C 1
ATOM 1043 O O . VAL A 1 140 ? 18.006 -2.612 -14.120 1.00 92.00 140 VAL A O 1
ATOM 1046 N N . LEU A 1 141 ? 15.881 -3.281 -14.483 1.00 92.75 141 LEU A N 1
ATOM 1047 C CA . LEU A 1 141 ? 16.144 -4.259 -15.524 1.00 92.75 141 LEU A CA 1
ATOM 1048 C C . LEU A 1 141 ? 16.111 -3.540 -16.875 1.00 92.75 141 LEU A C 1
ATOM 1050 O O . LEU A 1 141 ? 15.186 -2.789 -17.164 1.00 92.75 141 LEU A O 1
ATOM 1054 N N . GLN A 1 142 ? 17.131 -3.732 -17.707 1.00 94.69 142 GLN A N 1
ATOM 1055 C CA . GLN A 1 142 ? 17.236 -3.058 -19.005 1.00 94.69 142 GLN A CA 1
ATOM 1056 C C . GLN A 1 142 ? 17.146 -4.081 -20.132 1.00 94.69 142 GLN A C 1
ATOM 1058 O O . GLN A 1 142 ? 17.936 -5.023 -20.178 1.00 94.69 142 GLN A O 1
ATOM 1063 N N . ALA A 1 143 ? 16.228 -3.857 -21.065 1.00 94.81 143 ALA A N 1
ATOM 1064 C CA . ALA A 1 143 ? 16.046 -4.668 -22.258 1.00 94.81 143 ALA A CA 1
ATOM 1065 C C . ALA A 1 143 ? 16.359 -3.842 -23.505 1.00 94.81 143 ALA A C 1
ATOM 1067 O O . ALA A 1 143 ? 15.847 -2.737 -23.659 1.00 94.81 143 ALA A O 1
ATOM 1068 N N . ALA A 1 144 ? 17.209 -4.371 -24.384 1.00 92.56 144 ALA A N 1
ATOM 1069 C CA . ALA A 1 144 ? 17.534 -3.719 -25.653 1.00 92.56 144 ALA A CA 1
ATOM 1070 C C . ALA A 1 144 ? 16.477 -3.968 -26.742 1.00 92.56 144 ALA A C 1
ATOM 1072 O O . ALA A 1 144 ? 16.446 -3.247 -27.730 1.00 92.56 144 ALA A O 1
ATOM 1073 N N . ASP A 1 145 ? 15.642 -4.991 -26.564 1.00 91.62 145 ASP A N 1
ATOM 1074 C CA . ASP A 1 145 ? 14.643 -5.431 -27.529 1.00 91.62 145 ASP A CA 1
ATOM 1075 C C . ASP A 1 145 ? 13.495 -6.183 -26.828 1.00 91.62 145 ASP A C 1
ATOM 1077 O O . ASP A 1 145 ? 13.564 -6.516 -25.635 1.00 91.62 145 ASP A O 1
ATOM 1081 N N . ALA A 1 146 ? 12.431 -6.460 -27.585 1.00 89.31 146 ALA A N 1
ATOM 1082 C CA . ALA A 1 146 ? 11.236 -7.140 -27.092 1.00 89.31 146 ALA A CA 1
ATOM 1083 C C . ALA A 1 146 ? 11.493 -8.590 -26.640 1.00 89.31 146 ALA A C 1
ATOM 1085 O O . ALA A 1 146 ? 10.813 -9.076 -25.734 1.00 89.31 146 ALA A O 1
ATOM 1086 N N . SER A 1 147 ? 12.479 -9.283 -27.218 1.00 90.44 147 SER A N 1
ATOM 1087 C CA . SER A 1 147 ? 12.818 -10.659 -26.837 1.00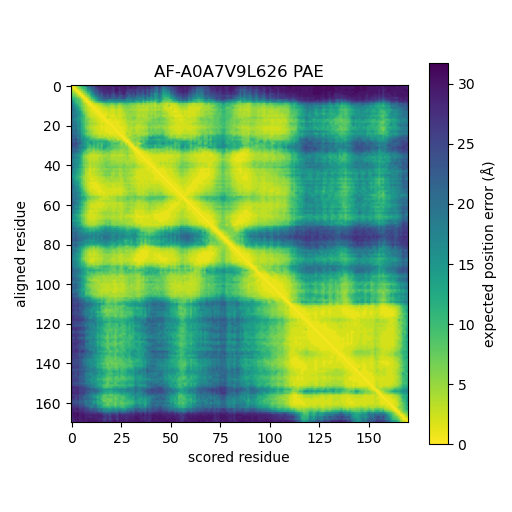 90.44 147 SER A CA 1
ATOM 1088 C C . SER A 1 147 ? 13.434 -10.698 -25.436 1.00 90.44 147 SER A C 1
ATOM 1090 O O . SER A 1 147 ? 13.035 -11.502 -24.585 1.00 90.44 147 SER A O 1
ATOM 1092 N N . VAL A 1 148 ? 14.376 -9.793 -25.161 1.0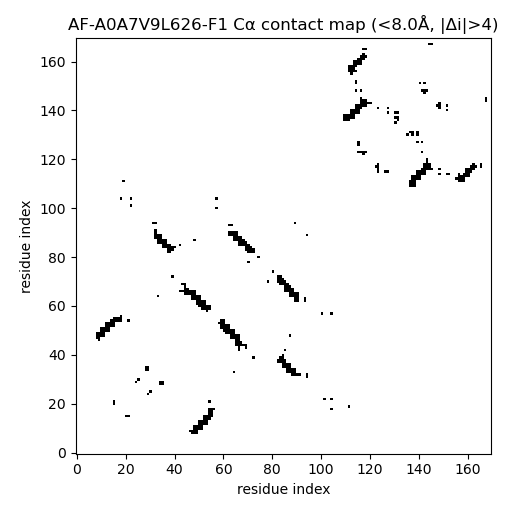0 90.81 148 VAL A N 1
ATOM 1093 C CA . VAL A 1 148 ? 14.979 -9.630 -23.834 1.00 90.81 148 VAL A CA 1
ATOM 1094 C C . VAL A 1 148 ? 13.928 -9.156 -22.830 1.00 90.81 148 VAL A C 1
ATOM 1096 O O . VAL A 1 148 ? 13.839 -9.719 -21.741 1.00 90.81 148 VAL A O 1
ATOM 1099 N N . ALA A 1 149 ? 13.088 -8.185 -23.202 1.00 91.19 149 ALA A N 1
ATOM 1100 C CA . ALA A 1 149 ? 12.011 -7.695 -22.342 1.00 91.19 149 ALA A CA 1
ATOM 1101 C C . ALA A 1 149 ? 11.047 -8.818 -21.938 1.00 91.19 149 ALA A C 1
ATOM 1103 O O . ALA A 1 149 ? 10.787 -8.997 -20.753 1.00 91.19 149 ALA A O 1
ATOM 1104 N N . THR A 1 150 ? 10.592 -9.630 -22.896 1.00 90.19 150 THR A N 1
ATOM 1105 C CA . THR A 1 150 ? 9.684 -10.762 -22.641 1.00 90.19 150 THR A CA 1
ATOM 1106 C C . THR A 1 150 ? 10.300 -11.779 -21.680 1.00 90.19 150 THR A C 1
ATOM 1108 O O . THR A 1 150 ? 9.617 -12.288 -20.796 1.00 90.19 150 THR A O 1
ATOM 1111 N N . THR A 1 151 ? 11.605 -12.036 -21.807 1.00 88.56 151 THR A N 1
ATOM 1112 C CA . THR A 1 151 ? 12.334 -12.932 -20.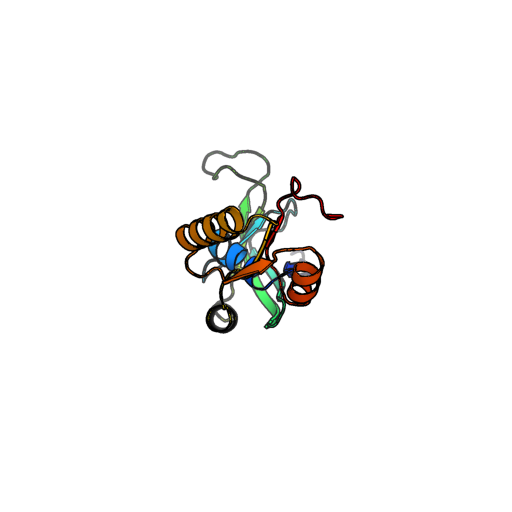895 1.00 88.56 151 THR A CA 1
ATOM 1113 C C . THR A 1 151 ? 12.409 -12.361 -19.477 1.00 88.56 151 THR A C 1
ATOM 1115 O O . THR A 1 151 ? 12.317 -13.104 -18.510 1.00 88.56 151 THR A O 1
ATOM 1118 N N . LEU A 1 152 ? 12.559 -11.043 -19.331 1.00 87.06 152 LEU A N 1
ATOM 1119 C CA . LEU A 1 152 ? 12.619 -10.379 -18.024 1.00 87.06 152 LEU A CA 1
ATOM 1120 C C . LEU A 1 152 ? 11.233 -10.224 -17.378 1.00 87.06 152 LEU A C 1
ATOM 1122 O O . LEU A 1 152 ? 11.113 -10.282 -16.157 1.00 87.06 152 LEU A O 1
ATOM 1126 N N . MET A 1 153 ? 10.178 -10.094 -18.186 1.00 81.50 153 MET A N 1
ATOM 1127 C CA . MET A 1 153 ? 8.788 -10.001 -17.725 1.00 81.50 153 MET A CA 1
ATOM 1128 C C . MET A 1 153 ? 8.245 -11.292 -17.101 1.00 81.50 153 MET A C 1
ATOM 1130 O O . MET A 1 153 ? 7.160 -11.265 -16.530 1.00 81.50 153 MET A O 1
ATOM 1134 N N . SER A 1 154 ? 8.965 -12.419 -17.172 1.00 70.06 154 SER A N 1
ATOM 1135 C CA . SER A 1 154 ? 8.581 -13.621 -16.420 1.00 70.06 154 SER A CA 1
ATOM 1136 C C . SER A 1 154 ? 8.788 -13.484 -14.902 1.00 70.06 154 SER A C 1
ATOM 1138 O O . SER A 1 154 ? 8.393 -14.382 -14.163 1.00 70.06 154 SER A O 1
ATOM 1140 N N . GLY A 1 155 ? 9.436 -12.406 -14.440 1.00 66.69 155 GLY A N 1
ATOM 1141 C CA . GLY A 1 155 ? 9.513 -12.021 -13.026 1.00 66.69 155 GLY A CA 1
ATOM 1142 C C . GLY A 1 155 ? 8.400 -11.053 -12.595 1.00 66.69 155 GLY A C 1
ATOM 1143 O O . GLY A 1 155 ? 7.610 -10.584 -13.413 1.00 66.69 155 GLY A O 1
ATOM 1144 N N . GLU A 1 156 ? 8.348 -10.721 -11.302 1.00 72.88 156 GLU A N 1
ATOM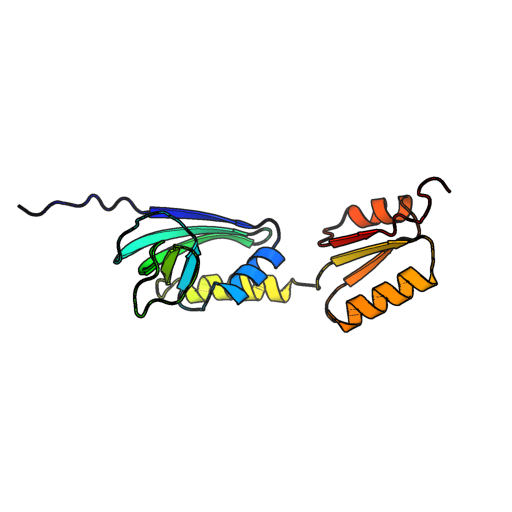 1145 C CA . GLU A 1 156 ? 7.459 -9.676 -10.770 1.00 72.88 156 GLU A CA 1
ATOM 1146 C C . GLU A 1 156 ? 7.986 -8.284 -11.173 1.00 72.88 156 GLU A C 1
ATOM 1148 O O . GLU A 1 156 ? 8.819 -7.705 -10.486 1.00 72.88 156 GLU A O 1
ATOM 1153 N N . ILE A 1 157 ? 7.537 -7.753 -12.316 1.00 85.69 157 ILE A N 1
ATOM 1154 C CA . ILE A 1 157 ? 7.789 -6.360 -12.724 1.00 85.69 157 ILE A CA 1
ATOM 1155 C C . ILE A 1 157 ? 6.668 -5.468 -12.183 1.00 85.69 157 ILE A C 1
ATOM 1157 O O . ILE A 1 157 ? 5.500 -5.672 -12.514 1.00 85.69 157 ILE A O 1
ATOM 1161 N N . ASP A 1 158 ? 7.023 -4.442 -11.407 1.00 82.19 158 ASP A N 1
ATOM 1162 C CA . ASP A 1 158 ? 6.066 -3.466 -10.873 1.00 82.19 158 ASP A CA 1
ATOM 1163 C C . ASP A 1 158 ? 5.701 -2.386 -11.906 1.00 82.19 158 ASP A C 1
ATOM 1165 O O . ASP A 1 158 ? 4.574 -1.888 -11.933 1.00 82.19 158 ASP A O 1
ATOM 1169 N N . LEU A 1 159 ? 6.664 -1.996 -12.749 1.00 87.06 159 LEU A N 1
ATOM 1170 C CA . LEU A 1 159 ? 6.513 -0.945 -13.756 1.00 87.06 159 LEU A CA 1
ATOM 1171 C C . LEU A 1 159 ? 7.383 -1.233 -14.982 1.00 87.06 159 LEU A C 1
ATOM 1173 O O . LEU A 1 159 ? 8.562 -1.553 -14.856 1.00 87.06 159 LEU A O 1
ATOM 1177 N N . ALA A 1 160 ? 6.829 -1.032 -16.176 1.00 91.69 160 ALA A N 1
ATOM 1178 C CA . ALA A 1 160 ? 7.586 -1.040 -17.421 1.00 91.69 160 ALA A CA 1
ATOM 1179 C C . ALA A 1 160 ? 7.584 0.358 -18.053 1.00 91.69 160 ALA A C 1
ATOM 1181 O O . ALA A 1 160 ? 6.529 0.969 -18.223 1.00 91.69 160 ALA A O 1
ATOM 1182 N N . VAL A 1 161 ? 8.767 0.849 -18.415 1.00 92.06 161 VAL A N 1
ATOM 1183 C CA . VAL A 1 161 ? 8.965 2.054 -19.221 1.00 92.06 161 VAL A CA 1
ATOM 1184 C C . VAL A 1 161 ? 9.449 1.609 -20.591 1.00 92.06 161 VAL A C 1
ATOM 1186 O O . VAL A 1 161 ? 10.520 1.014 -20.713 1.00 92.06 161 VAL A O 1
ATOM 1189 N N . ILE A 1 162 ? 8.629 1.861 -21.605 1.00 90.88 162 ILE A N 1
ATOM 1190 C CA . ILE A 1 162 ? 8.851 1.385 -22.967 1.00 90.88 162 ILE A CA 1
ATOM 1191 C C . ILE A 1 162 ? 8.997 2.598 -23.872 1.00 90.88 162 ILE A C 1
ATOM 1193 O O . ILE A 1 162 ? 8.099 3.436 -23.949 1.00 90.88 162 ILE A O 1
ATOM 1197 N N . ASP A 1 163 ? 10.137 2.672 -24.539 1.00 86.88 163 ASP A N 1
ATOM 1198 C CA . ASP A 1 163 ? 10.372 3.568 -25.656 1.00 86.88 163 ASP A CA 1
ATOM 1199 C C . ASP A 1 163 ? 9.662 3.013 -26.896 1.00 86.88 163 ASP A C 1
ATOM 1201 O O . ASP A 1 163 ? 10.023 1.957 -27.416 1.00 86.88 163 ASP A O 1
ATOM 1205 N N . ILE A 1 164 ? 8.592 3.697 -27.302 1.00 78.00 164 ILE A N 1
ATOM 1206 C CA . ILE A 1 164 ? 7.714 3.303 -28.413 1.00 78.00 164 ILE A CA 1
ATOM 1207 C C . ILE A 1 164 ? 8.198 3.825 -29.768 1.00 78.00 164 ILE A C 1
ATOM 1209 O O . ILE A 1 164 ? 7.679 3.390 -30.792 1.00 78.00 164 ILE A O 1
ATOM 1213 N N . ASP A 1 165 ? 9.161 4.751 -29.772 1.00 71.50 165 ASP A N 1
ATOM 1214 C CA . ASP A 1 165 ? 9.770 5.269 -31.001 1.00 71.50 165 ASP A CA 1
ATOM 1215 C C . ASP A 1 165 ? 10.839 4.304 -31.538 1.00 71.50 165 ASP A C 1
ATOM 1217 O O . ASP A 1 165 ? 11.328 4.449 -32.660 1.00 71.50 165 ASP A O 1
ATOM 1221 N N . PHE A 1 166 ? 11.182 3.289 -30.743 1.00 61.97 166 PHE A N 1
ATOM 1222 C CA . PHE A 1 166 ? 11.971 2.158 -31.178 1.00 61.97 166 PHE A CA 1
ATOM 1223 C C . PHE A 1 166 ? 11.092 1.183 -31.967 1.00 61.97 166 PHE A C 1
ATOM 1225 O O . PHE A 1 166 ? 10.141 0.613 -31.428 1.00 61.97 166 PHE A O 1
ATOM 1232 N N . ASP A 1 167 ? 11.414 0.996 -33.247 1.00 58.12 167 ASP A N 1
ATOM 1233 C CA . ASP A 1 167 ? 10.702 0.061 -34.110 1.00 58.12 167 ASP A CA 1
ATOM 1234 C C . ASP A 1 167 ? 10.849 -1.357 -33.539 1.00 58.12 167 ASP A C 1
ATOM 1236 O O . ASP A 1 167 ? 11.938 -1.929 -33.475 1.00 58.12 167 ASP A O 1
ATOM 1240 N N . VAL A 1 168 ? 9.744 -1.921 -33.053 1.00 53.69 168 VAL A N 1
ATOM 1241 C CA . VAL A 1 168 ? 9.742 -3.241 -32.404 1.00 53.69 168 VAL A CA 1
ATOM 1242 C C . VAL A 1 168 ? 9.973 -4.359 -33.435 1.00 53.69 168 VAL A C 1
ATOM 1244 O O . VAL A 1 168 ? 10.239 -5.501 -33.058 1.00 53.69 168 VAL A O 1
ATOM 1247 N N . GLU A 1 169 ? 9.898 -4.026 -34.730 1.00 56.69 169 GLU A N 1
ATOM 1248 C CA . GLU A 1 169 ? 10.144 -4.926 -35.860 1.00 56.69 169 GLU A CA 1
ATOM 1249 C C . GLU A 1 169 ? 11.523 -4.757 -36.536 1.00 56.69 169 GLU A C 1
ATOM 1251 O O . GLU A 1 169 ? 11.870 -5.603 -37.367 1.00 56.69 169 GLU A O 1
ATOM 1256 N N . GLY A 1 170 ? 12.357 -3.777 -36.148 1.00 46.53 170 GLY A N 1
ATOM 1257 C CA . GLY A 1 170 ? 13.748 -3.667 -36.629 1.00 46.53 170 GLY A CA 1
ATOM 1258 C C . GLY A 1 170 ? 14.282 -2.258 -36.833 1.00 46.53 170 GLY A C 1
ATOM 1259 O O . GLY A 1 170 ? 13.698 -1.523 -37.653 1.00 46.53 170 GLY A O 1
#

Mean predicted aligned error: 11.2 Å

Sequence (170 aa):
MQREHERMPYSVQAAFRTPSSFLVAYSVNLSRGGLFLETSADIPTGALITLDLDIPNAGQISLNGVVAWRRGSEPTEGQPDGPPGLGIEFAADVAPVLGGVIDTLVSTFHGVQILVLSGDRQDRTTLARSIKSIISTAEVLQAADASVATTLMSGEIDLAVIDIDFDVEG